Protein AF-A0A0F2S4Q9-F1 (afdb_monomer_lite)

Secondary structure (DSSP, 8-state):
-HHHHTTTT-EEEEE-GGG-EEEEEE-HHHHHHHHHHTT----HHHHHHHHHHHHHHHHHHH--

Radius of gyration: 12.57 Å; chains: 1; bounding box: 30×16×35 Å

Sequence (64 aa):
MRAFLAVCNQWRTVSAGLAGFRVVGLDYTAARAGLRMSGVKVTPALWAEVQVIEGAAVAAMREN

pLDDT: mean 94.47, std 6.87, range [56.06, 98.38]

Foldseek 3Di:
DVLLVLQVPQFDWDQPDVVGIATPFGPVVVSVVSCVVVVHDDDPVNVVVSVVVRVVVSVVRVVD

Structure (mmCIF, N/CA/C/O backbone):
data_AF-A0A0F2S4Q9-F1
#
_entry.id   AF-A0A0F2S4Q9-F1
#
loop_
_atom_site.group_PDB
_atom_site.id
_atom_site.type_symbol
_atom_site.label_atom_id
_atom_site.label_alt_id
_atom_site.label_comp_id
_atom_site.label_asym_id
_atom_site.label_entity_id
_atom_site.label_seq_id
_atom_site.pdbx_PDB_ins_code
_atom_site.Cartn_x
_atom_site.Cartn_y
_atom_site.Cartn_z
_atom_site.occupancy
_atom_site.B_iso_or_equiv
_atom_site.auth_seq_id
_atom_site.auth_comp_id
_atom_site.auth_asym_id
_atom_site.auth_atom_id
_atom_site.pdbx_PDB_model_num
ATOM 1 N N . MET A 1 1 ? -1.236 -7.018 8.661 1.00 64.75 1 MET A N 1
ATOM 2 C CA . MET A 1 1 ? -0.648 -8.031 7.736 1.00 64.75 1 MET A CA 1
ATOM 3 C C . MET A 1 1 ? -1.666 -8.783 6.860 1.00 64.75 1 MET A C 1
ATOM 5 O O . MET A 1 1 ? -1.553 -8.677 5.647 1.00 64.75 1 MET A O 1
ATOM 9 N N . ARG A 1 2 ? -2.677 -9.497 7.402 1.00 86.94 2 ARG A N 1
ATOM 10 C CA . ARG A 1 2 ? -3.672 -10.244 6.580 1.00 86.94 2 ARG A CA 1
ATOM 11 C C . ARG A 1 2 ? -4.404 -9.385 5.532 1.00 86.94 2 ARG A C 1
ATOM 13 O 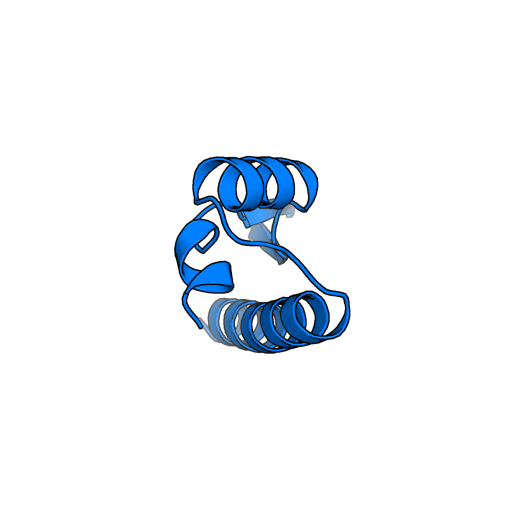O . ARG A 1 2 ? -4.660 -9.867 4.439 1.00 86.94 2 ARG A O 1
ATOM 20 N N . ALA A 1 3 ? -4.694 -8.122 5.853 1.00 95.31 3 ALA A N 1
ATOM 21 C CA . ALA A 1 3 ? -5.347 -7.182 4.940 1.00 95.31 3 ALA A CA 1
ATOM 22 C C . ALA A 1 3 ? -4.524 -6.917 3.667 1.00 95.31 3 ALA A C 1
ATOM 24 O O . ALA A 1 3 ? -5.052 -7.045 2.571 1.00 95.31 3 ALA A O 1
ATOM 25 N N . PHE A 1 4 ? -3.226 -6.617 3.798 1.00 96.94 4 PHE A N 1
ATOM 26 C CA . PHE A 1 4 ? -2.349 -6.398 2.642 1.00 96.94 4 PHE A CA 1
ATOM 27 C C . PHE A 1 4 ? -2.217 -7.665 1.787 1.00 96.94 4 PHE A C 1
ATOM 29 O O . PHE A 1 4 ? -2.331 -7.594 0.570 1.00 96.94 4 PHE A O 1
ATOM 36 N N . LEU A 1 5 ? -2.057 -8.837 2.413 1.00 96.00 5 LEU A N 1
ATOM 37 C CA . LEU A 1 5 ? -1.952 -10.112 1.691 1.00 96.00 5 LEU A CA 1
ATOM 38 C C . LEU A 1 5 ? -3.208 -10.454 0.876 1.00 96.00 5 LEU A C 1
ATOM 40 O O . LEU A 1 5 ? -3.101 -11.124 -0.143 1.00 96.00 5 LEU A O 1
ATOM 44 N N . ALA A 1 6 ? -4.386 -9.974 1.283 1.00 96.56 6 ALA A N 1
ATOM 45 C CA . ALA A 1 6 ? -5.616 -10.163 0.515 1.00 96.56 6 ALA A CA 1
ATOM 46 C C . ALA A 1 6 ? -5.636 -9.372 -0.808 1.00 96.56 6 ALA A C 1
ATOM 48 O O . ALA A 1 6 ? -6.466 -9.652 -1.670 1.00 96.56 6 ALA A O 1
ATOM 49 N N . VAL A 1 7 ? -4.757 -8.375 -0.964 1.00 97.31 7 VAL A N 1
ATOM 50 C CA . VAL A 1 7 ? -4.751 -7.445 -2.105 1.00 97.31 7 VAL A CA 1
ATOM 51 C C . VAL A 1 7 ? -3.365 -7.231 -2.716 1.00 97.31 7 VAL A C 1
ATOM 53 O O . VAL A 1 7 ? -3.221 -6.398 -3.604 1.00 97.31 7 VAL A O 1
ATOM 56 N N . CYS A 1 8 ? -2.344 -7.983 -2.293 1.00 96.69 8 CYS A N 1
ATOM 57 C CA . CYS A 1 8 ? -0.945 -7.777 -2.695 1.00 96.69 8 CYS A CA 1
ATOM 58 C C . CYS A 1 8 ? -0.651 -8.098 -4.170 1.00 96.69 8 CYS A C 1
ATOM 60 O O . CYS A 1 8 ? 0.481 -7.953 -4.622 1.00 96.69 8 CYS A O 1
ATOM 62 N N . ASN A 1 9 ? -1.658 -8.538 -4.922 1.00 94.88 9 ASN A N 1
ATOM 63 C CA . ASN A 1 9 ? -1.613 -8.753 -6.364 1.00 94.88 9 ASN A CA 1
ATOM 64 C C . ASN A 1 9 ? -2.388 -7.686 -7.164 1.00 94.88 9 ASN A C 1
ATOM 66 O O . ASN A 1 9 ? -2.355 -7.715 -8.390 1.00 94.88 9 ASN A O 1
ATOM 70 N N . GLN A 1 10 ? -3.083 -6.753 -6.504 1.00 97.44 10 GLN A N 1
ATOM 71 C CA . GLN A 1 10 ? -3.931 -5.739 -7.140 1.00 97.44 10 GLN A CA 1
ATOM 72 C C . GLN A 1 10 ? -3.153 -4.442 -7.397 1.00 97.44 10 GLN A C 1
ATOM 74 O O . GLN A 1 10 ? -3.457 -3.392 -6.831 1.00 97.44 10 GLN A O 1
ATOM 79 N N . TRP A 1 11 ? -2.113 -4.514 -8.225 1.00 97.56 11 TRP A N 1
ATOM 80 C CA . TRP A 1 11 ? -1.251 -3.368 -8.518 1.00 97.56 11 TRP A CA 1
ATOM 81 C C . TRP A 1 11 ? -1.834 -2.460 -9.595 1.00 97.56 11 TRP A C 1
ATOM 83 O O . TRP A 1 11 ? -2.330 -2.917 -10.624 1.00 97.56 11 TRP A O 1
ATOM 93 N N . ARG A 1 12 ? -1.688 -1.152 -9.393 1.00 97.75 12 ARG A N 1
ATOM 94 C CA . ARG A 1 12 ? -1.850 -0.155 -10.442 1.00 97.75 12 ARG A CA 1
ATOM 95 C C . ARG A 1 12 ? -0.520 0.055 -11.150 1.00 97.75 12 ARG A C 1
ATOM 97 O O . ARG A 1 12 ? 0.483 0.422 -10.532 1.00 97.75 12 ARG A O 1
ATOM 104 N N . THR A 1 13 ? -0.545 -0.116 -12.465 1.00 96.44 13 THR A N 1
ATOM 105 C CA . THR A 1 13 ? 0.592 0.143 -13.345 1.00 96.44 13 THR A CA 1
ATOM 106 C C . THR A 1 13 ? 0.335 1.349 -14.235 1.00 96.44 13 THR A C 1
ATOM 108 O O . THR A 1 13 ? -0.778 1.543 -14.721 1.00 96.44 13 THR A O 1
ATOM 111 N N . VAL A 1 14 ? 1.376 2.131 -14.494 1.00 95.50 14 VAL A N 1
ATOM 112 C CA . VAL A 1 14 ? 1.375 3.199 -15.504 1.00 95.50 14 VAL A CA 1
ATOM 113 C C . VAL A 1 14 ? 2.357 2.853 -16.617 1.00 95.50 14 VAL A C 1
ATOM 115 O O . VAL A 1 14 ? 3.341 2.148 -16.380 1.00 95.50 14 VAL A O 1
ATOM 118 N N . SER A 1 15 ? 2.102 3.357 -17.826 1.00 95.44 15 SER A N 1
ATOM 119 C CA . SER A 1 15 ? 3.092 3.302 -18.904 1.00 95.44 15 SER A CA 1
ATOM 120 C C . SER A 1 15 ? 4.302 4.162 -18.536 1.00 95.44 15 SER A C 1
ATOM 122 O O . SER A 1 15 ? 4.152 5.313 -18.127 1.00 95.44 15 SER A O 1
ATOM 124 N N . ALA A 1 16 ? 5.494 3.597 -18.697 1.00 91.81 16 ALA A N 1
ATOM 125 C CA . ALA A 1 16 ? 6.781 4.277 -18.604 1.00 91.81 16 ALA A CA 1
ATOM 126 C C . ALA A 1 16 ? 7.385 4.519 -20.006 1.00 91.81 16 ALA A C 1
ATOM 128 O O . ALA A 1 16 ? 8.600 4.650 -20.159 1.00 91.81 16 ALA A O 1
ATOM 129 N N . GLY A 1 17 ? 6.544 4.557 -21.047 1.00 92.88 17 GLY A N 1
ATOM 130 C CA . GLY A 1 17 ? 6.986 4.686 -22.435 1.00 92.88 17 GLY A CA 1
ATOM 131 C C . GLY A 1 17 ? 7.781 3.460 -22.887 1.00 92.88 17 GLY A C 1
ATOM 132 O O . GLY A 1 17 ? 7.378 2.326 -22.637 1.00 92.88 17 GLY A O 1
ATOM 133 N N . LEU A 1 18 ? 8.932 3.680 -23.530 1.00 91.50 18 LEU A N 1
ATOM 134 C CA . LEU A 1 18 ? 9.813 2.595 -23.990 1.00 91.50 18 LEU A CA 1
ATOM 135 C C . LEU A 1 18 ? 10.396 1.755 -22.841 1.00 91.50 18 LEU A C 1
ATOM 137 O O . LEU A 1 18 ? 10.830 0.633 -23.076 1.00 91.50 18 LEU A O 1
ATOM 141 N N . ALA A 1 19 ? 10.371 2.264 -21.605 1.00 87.12 19 ALA A N 1
ATOM 142 C CA . ALA A 1 19 ? 10.805 1.532 -20.417 1.00 87.12 19 ALA A CA 1
ATOM 143 C C . ALA A 1 19 ? 9.743 0.545 -19.879 1.00 87.12 19 ALA A C 1
ATOM 145 O O . ALA A 1 19 ? 9.925 -0.026 -18.806 1.00 87.12 19 ALA A O 1
ATOM 146 N N . GLY A 1 20 ? 8.629 0.340 -20.593 1.00 93.06 20 GLY A N 1
ATOM 147 C CA . GLY A 1 20 ? 7.604 -0.646 -20.245 1.00 93.06 20 GLY A CA 1
ATOM 148 C C . GLY A 1 20 ? 6.567 -0.113 -19.258 1.00 93.06 20 GLY A C 1
ATOM 149 O O . GLY A 1 20 ? 6.018 0.971 -19.450 1.00 93.06 20 GLY A O 1
ATOM 150 N N . PHE A 1 21 ? 6.264 -0.883 -18.211 1.00 93.75 21 PHE A N 1
ATOM 151 C CA . PHE A 1 21 ? 5.274 -0.529 -17.191 1.00 93.75 21 PHE A CA 1
ATOM 152 C C . PHE A 1 21 ? 5.928 -0.368 -15.825 1.00 93.75 21 PHE A C 1
ATOM 154 O O . PHE A 1 21 ? 6.843 -1.108 -15.472 1.00 93.75 21 PHE A O 1
ATOM 161 N N . ARG A 1 22 ? 5.415 0.569 -15.025 1.00 94.00 22 ARG A N 1
ATOM 162 C CA . ARG A 1 22 ? 5.851 0.776 -13.642 1.00 94.00 22 ARG A CA 1
ATOM 163 C C . ARG A 1 22 ? 4.682 0.632 -12.682 1.00 94.00 22 ARG A C 1
ATOM 165 O O . ARG A 1 22 ? 3.625 1.222 -12.905 1.00 94.00 22 ARG A O 1
ATOM 172 N N . VAL A 1 23 ? 4.902 -0.081 -11.582 1.00 96.12 23 VAL A N 1
ATOM 173 C CA . VAL A 1 23 ? 3.976 -0.113 -10.444 1.00 96.12 23 VAL A CA 1
ATOM 174 C C . VAL A 1 23 ? 4.057 1.210 -9.677 1.00 96.12 23 VAL A C 1
ATOM 176 O O . VAL A 1 23 ? 5.141 1.665 -9.304 1.00 96.12 23 VAL A O 1
ATOM 179 N N . VAL A 1 24 ? 2.907 1.843 -9.443 1.00 95.94 24 VAL A N 1
ATOM 180 C CA . VAL A 1 24 ? 2.818 3.123 -8.707 1.00 95.94 24 VAL A CA 1
ATOM 181 C C . VAL A 1 24 ? 2.140 3.000 -7.345 1.00 95.94 24 VAL A C 1
ATOM 183 O O . VAL A 1 24 ? 2.175 3.952 -6.574 1.00 95.94 24 VAL A O 1
ATOM 186 N N . GLY A 1 25 ? 1.553 1.842 -7.052 1.00 97.75 25 GLY A N 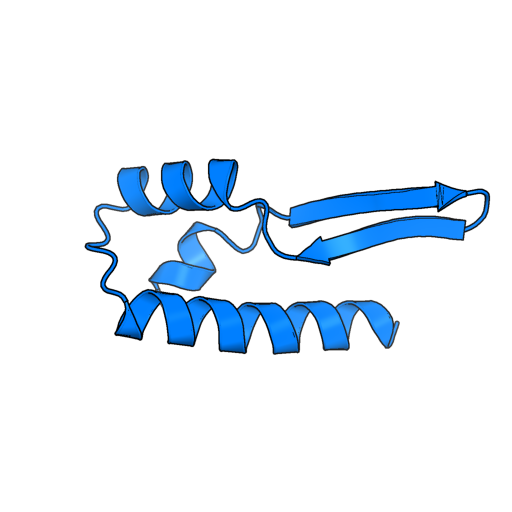1
ATOM 187 C CA . GLY A 1 25 ? 0.787 1.568 -5.839 1.00 97.75 25 GLY A CA 1
ATOM 188 C C . GLY A 1 25 ? -0.277 0.509 -6.097 1.00 97.75 25 GLY A C 1
ATOM 189 O O . GLY A 1 25 ? -0.404 0.006 -7.216 1.00 97.75 25 GLY A O 1
ATOM 190 N N . LEU A 1 26 ? -1.048 0.168 -5.075 1.00 98.31 26 LEU A N 1
ATOM 191 C CA . LEU A 1 26 ? -2.240 -0.655 -5.198 1.00 98.31 26 LEU A CA 1
ATOM 192 C C . LEU A 1 26 ? -3.318 0.104 -5.974 1.00 98.31 26 LEU A C 1
ATOM 194 O O . LEU A 1 26 ? -3.518 1.312 -5.822 1.00 98.31 26 LEU A O 1
ATOM 198 N N . ASP A 1 27 ? -4.086 -0.625 -6.773 1.00 98.38 27 ASP A N 1
ATOM 199 C CA . ASP A 1 27 ? -5.351 -0.105 -7.255 1.00 98.38 27 ASP A CA 1
ATOM 200 C C . ASP A 1 27 ? -6.349 -0.102 -6.091 1.00 98.38 27 ASP A C 1
ATOM 202 O O . ASP A 1 27 ? -6.870 -1.141 -5.693 1.00 98.38 27 ASP A O 1
ATOM 206 N N . TYR A 1 28 ? -6.624 1.070 -5.520 1.00 97.44 28 TYR A N 1
ATOM 207 C CA . TYR A 1 28 ? -7.504 1.178 -4.352 1.00 97.44 28 TYR A CA 1
ATOM 208 C C . TYR A 1 28 ? -8.958 0.772 -4.624 1.00 97.44 28 TYR A C 1
ATOM 210 O O . TYR A 1 28 ? -9.673 0.425 -3.681 1.00 97.44 28 TYR A O 1
ATOM 218 N N . THR A 1 29 ? -9.407 0.760 -5.881 1.00 97.81 29 THR A N 1
ATOM 219 C CA . THR A 1 29 ? -10.735 0.246 -6.237 1.00 97.81 29 THR A CA 1
ATOM 220 C C . THR A 1 29 ? -10.743 -1.278 -6.166 1.00 97.81 29 THR A C 1
ATOM 222 O O . THR A 1 29 ? -11.605 -1.857 -5.500 1.00 97.81 29 THR A O 1
ATOM 225 N N . ALA A 1 30 ? -9.751 -1.932 -6.774 1.00 97.62 30 ALA A N 1
ATOM 226 C CA . ALA A 1 30 ? -9.611 -3.386 -6.715 1.00 97.62 30 ALA A CA 1
ATOM 227 C C . ALA A 1 30 ? -9.279 -3.874 -5.293 1.00 97.62 30 ALA A C 1
ATOM 229 O O . ALA A 1 30 ? -9.886 -4.826 -4.801 1.00 97.62 30 ALA A O 1
ATOM 230 N N . ALA A 1 31 ? -8.400 -3.169 -4.577 1.00 97.50 31 ALA A N 1
ATOM 231 C CA . ALA A 1 31 ? -8.054 -3.475 -3.193 1.00 97.50 31 ALA A CA 1
ATOM 232 C C . ALA A 1 31 ? -9.273 -3.359 -2.265 1.00 97.50 31 ALA A C 1
ATOM 234 O O . ALA A 1 31 ? -9.500 -4.225 -1.421 1.00 97.50 31 ALA A O 1
ATOM 235 N N . ARG A 1 32 ? -10.127 -2.343 -2.453 1.00 96.31 32 ARG A N 1
ATOM 236 C CA . ARG A 1 32 ? -11.393 -2.232 -1.712 1.00 96.31 32 ARG A CA 1
ATOM 237 C C . ARG A 1 32 ? -12.302 -3.438 -1.958 1.00 96.31 32 ARG A C 1
ATOM 239 O O . ARG A 1 32 ? -12.920 -3.925 -1.010 1.00 96.31 32 ARG A O 1
ATOM 246 N N . ALA A 1 33 ? -12.389 -3.927 -3.196 1.00 96.88 33 ALA A N 1
ATOM 247 C CA . ALA A 1 33 ? -13.170 -5.120 -3.515 1.00 96.88 33 ALA A CA 1
ATOM 248 C C . ALA A 1 33 ? -12.589 -6.382 -2.852 1.00 96.88 33 ALA A C 1
AT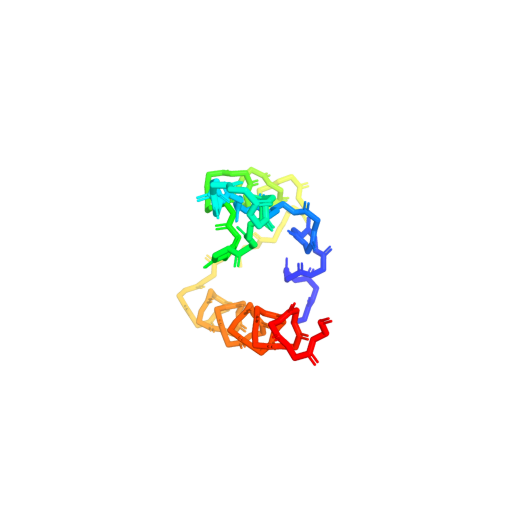OM 250 O O . ALA A 1 33 ? -13.339 -7.117 -2.209 1.00 96.88 33 ALA A O 1
ATOM 251 N N . GLY A 1 34 ? -11.269 -6.584 -2.931 1.00 96.31 34 GLY A N 1
ATOM 252 C CA . GLY A 1 34 ? -10.580 -7.716 -2.302 1.00 96.31 34 GLY A CA 1
ATOM 253 C C . GLY A 1 34 ? -10.723 -7.732 -0.777 1.00 96.31 34 GLY A C 1
ATOM 254 O O . GLY A 1 34 ? -11.111 -8.750 -0.209 1.00 96.31 34 GLY A O 1
ATOM 255 N N . LEU A 1 35 ? -10.530 -6.585 -0.116 1.00 96.19 35 LEU A N 1
ATOM 256 C CA . LEU A 1 35 ? -10.701 -6.448 1.339 1.00 96.19 35 LEU A CA 1
ATOM 257 C C . LEU A 1 35 ? -12.141 -6.718 1.790 1.00 96.19 35 LEU A C 1
ATOM 259 O O . LEU A 1 35 ? -12.370 -7.318 2.843 1.00 96.19 35 LEU A O 1
ATOM 263 N N . ARG A 1 36 ? -13.125 -6.302 0.981 1.00 95.81 36 ARG A N 1
ATOM 264 C CA . ARG A 1 36 ? -14.5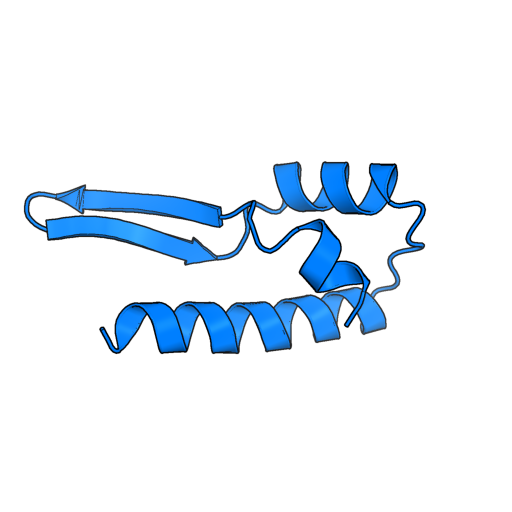35 -6.620 1.227 1.00 95.81 36 ARG A CA 1
ATOM 265 C C . ARG A 1 36 ? -14.788 -8.123 1.104 1.00 95.81 36 ARG A C 1
ATOM 267 O O . ARG A 1 36 ? -15.439 -8.691 1.974 1.00 95.81 36 ARG A O 1
ATOM 274 N N . MET A 1 37 ? -14.272 -8.765 0.054 1.00 96.50 37 MET A N 1
ATOM 275 C CA . MET A 1 37 ? -14.428 -10.210 -0.161 1.00 96.50 37 MET A CA 1
ATOM 276 C C . MET A 1 37 ? -13.720 -11.049 0.905 1.00 96.50 37 MET A C 1
ATOM 278 O O . MET A 1 37 ? -14.212 -12.113 1.262 1.00 96.50 37 MET A O 1
ATOM 282 N N . SER A 1 38 ? -12.607 -10.564 1.460 1.00 95.38 38 SER A N 1
ATOM 283 C CA . SER A 1 38 ? -11.883 -11.258 2.527 1.00 95.38 38 SER A CA 1
ATOM 284 C C . SER A 1 38 ? -12.552 -11.145 3.904 1.00 95.38 38 SER A C 1
ATOM 286 O O . SER A 1 38 ? -11.997 -11.634 4.885 1.00 95.38 38 SER A O 1
ATOM 288 N N . GLY A 1 39 ? -13.690 -10.446 4.016 1.00 94.62 39 GLY A N 1
ATOM 289 C CA . GLY A 1 39 ? -14.383 -10.214 5.288 1.00 94.62 39 GLY A CA 1
ATOM 290 C C . GLY A 1 39 ? -13.595 -9.345 6.277 1.00 94.62 39 GLY A C 1
ATOM 291 O O . GLY A 1 39 ? -13.897 -9.330 7.470 1.00 94.62 39 GLY A O 1
ATOM 292 N N . VAL A 1 40 ? -12.569 -8.623 5.811 1.00 92.69 40 VAL A N 1
ATOM 293 C CA . VAL A 1 40 ? -11.727 -7.793 6.678 1.00 92.69 40 VAL A CA 1
ATOM 294 C C . VAL A 1 40 ? -12.444 -6.476 6.945 1.00 92.69 40 VAL A C 1
ATOM 296 O O . VAL A 1 40 ? -12.718 -5.699 6.031 1.00 92.69 40 VAL A O 1
ATOM 299 N N . LYS A 1 41 ? -12.709 -6.180 8.221 1.00 94.12 41 LYS A N 1
ATOM 300 C CA . LYS A 1 41 ? -13.199 -4.860 8.628 1.00 94.12 41 LYS A CA 1
ATOM 301 C C . LYS A 1 41 ? -12.055 -3.849 8.555 1.00 94.12 41 LYS A C 1
ATOM 303 O O . LYS A 1 41 ? -11.196 -3.807 9.432 1.00 94.12 41 LYS A O 1
ATOM 308 N N . VAL A 1 42 ? -12.053 -3.032 7.507 1.00 95.06 42 VAL A N 1
ATOM 309 C CA . VAL A 1 42 ? -11.043 -1.986 7.308 1.00 95.06 42 VAL A CA 1
ATOM 310 C C . VAL A 1 42 ? -11.333 -0.802 8.230 1.00 95.06 42 VAL A C 1
ATOM 312 O O . VAL A 1 42 ? -12.372 -0.155 8.115 1.00 95.06 42 VAL A O 1
ATOM 315 N N . THR A 1 43 ? -10.407 -0.519 9.144 1.00 97.06 43 THR A N 1
ATOM 316 C CA . THR A 1 43 ? -10.379 0.711 9.949 1.00 97.06 43 THR A CA 1
ATOM 317 C C . THR A 1 43 ? -9.356 1.691 9.363 1.00 97.06 43 THR A C 1
ATOM 319 O O . THR A 1 43 ? -8.466 1.256 8.630 1.00 97.06 43 THR A O 1
ATOM 322 N N . PRO A 1 44 ? -9.415 2.996 9.694 1.00 97.38 44 PRO A N 1
ATOM 323 C CA . PRO A 1 44 ? -8.396 3.952 9.253 1.00 97.38 44 PRO A CA 1
ATOM 324 C C . PRO A 1 44 ? -6.972 3.556 9.667 1.00 97.38 44 PRO A C 1
ATOM 326 O O . PRO A 1 44 ? -6.053 3.662 8.865 1.00 97.38 44 PRO A O 1
ATOM 329 N N . ALA A 1 45 ? -6.798 3.029 10.884 1.00 97.56 45 ALA A N 1
ATOM 330 C CA . ALA A 1 45 ? -5.502 2.552 11.367 1.00 97.56 45 ALA A CA 1
ATOM 331 C C . ALA A 1 45 ? -4.994 1.343 10.561 1.00 97.56 45 ALA A C 1
ATOM 333 O O . ALA A 1 45 ? -3.856 1.343 10.101 1.00 97.56 45 ALA A O 1
ATOM 334 N N . LEU A 1 46 ? -5.857 0.350 10.305 1.00 96.56 46 LEU A N 1
ATOM 335 C CA . LEU A 1 46 ? -5.493 -0.807 9.481 1.00 96.56 46 LEU A CA 1
ATOM 336 C C . LEU A 1 46 ? -5.185 -0.398 8.036 1.00 96.56 46 LEU A C 1
ATOM 338 O O . LEU A 1 46 ? -4.307 -0.976 7.401 1.00 96.56 46 LEU A O 1
ATOM 342 N N . TRP A 1 47 ? -5.905 0.591 7.506 1.00 97.25 47 TRP A N 1
ATOM 343 C CA . TRP A 1 47 ? -5.622 1.132 6.183 1.00 97.25 47 TRP A CA 1
ATOM 344 C C . TRP A 1 47 ? -4.255 1.821 6.134 1.00 97.25 47 TRP A C 1
ATOM 346 O O . TRP A 1 47 ? -3.488 1.560 5.213 1.00 97.25 47 TRP A O 1
ATOM 356 N N . ALA A 1 48 ? -3.901 2.607 7.153 1.00 98.00 48 ALA A N 1
ATOM 357 C CA . ALA A 1 48 ? -2.575 3.211 7.253 1.00 98.00 48 ALA A CA 1
ATOM 358 C C . ALA A 1 48 ? -1.458 2.148 7.284 1.00 98.00 48 ALA A C 1
ATOM 360 O O . ALA A 1 48 ? -0.460 2.292 6.583 1.00 98.00 48 ALA A O 1
ATOM 361 N N . GLU A 1 49 ? -1.641 1.037 8.007 1.00 97.81 49 GLU A N 1
ATOM 362 C CA . GLU A 1 49 ? -0.691 -0.089 7.976 1.00 97.81 49 GLU A CA 1
ATOM 363 C C . GLU A 1 49 ? -0.555 -0.712 6.577 1.00 97.81 49 GLU A C 1
ATOM 365 O O . GLU A 1 49 ? 0.551 -1.047 6.152 1.00 97.81 49 GLU A O 1
ATOM 370 N N . VAL A 1 50 ? -1.666 -0.865 5.844 1.00 97.62 50 VAL A N 1
ATOM 371 C CA . VAL A 1 50 ? -1.643 -1.350 4.452 1.00 97.62 50 VAL A CA 1
ATOM 372 C C . VAL A 1 50 ? -0.819 -0.410 3.573 1.00 97.62 50 VAL A C 1
ATOM 374 O O . VAL A 1 50 ? 0.004 -0.893 2.799 1.00 97.62 50 VAL A O 1
ATOM 377 N N . GLN A 1 51 ? -0.984 0.905 3.732 1.00 97.62 51 GLN A N 1
ATOM 378 C CA . GLN A 1 51 ? -0.247 1.914 2.964 1.00 97.62 51 GLN A CA 1
ATOM 379 C C . GLN A 1 51 ? 1.253 1.937 3.294 1.00 97.62 51 GLN A C 1
ATOM 381 O O . GLN A 1 51 ? 2.074 2.155 2.405 1.00 97.62 51 GLN A O 1
ATOM 386 N N . VAL A 1 52 ? 1.637 1.657 4.545 1.00 98.31 52 VAL A N 1
ATOM 387 C CA . VAL A 1 52 ? 3.053 1.506 4.926 1.00 98.31 52 VAL A CA 1
ATOM 388 C C . VAL A 1 52 ? 3.689 0.314 4.202 1.00 98.31 52 VAL A C 1
ATOM 390 O O . VAL A 1 52 ? 4.766 0.452 3.622 1.00 98.31 52 VAL A O 1
ATOM 393 N N . ILE A 1 53 ? 3.015 -0.843 4.183 1.00 97.94 53 ILE A N 1
ATOM 394 C CA . ILE A 1 53 ? 3.518 -2.040 3.486 1.00 97.94 53 ILE A CA 1
ATOM 395 C C . ILE A 1 53 ? 3.538 -1.818 1.966 1.00 97.94 53 ILE A C 1
ATOM 397 O O . ILE A 1 53 ? 4.510 -2.180 1.308 1.00 97.94 53 ILE A O 1
ATOM 401 N N . GLU A 1 54 ? 2.494 -1.194 1.412 1.00 98.00 54 GLU A N 1
ATOM 402 C CA . GLU A 1 54 ? 2.430 -0.786 0.005 1.00 98.00 54 GLU A CA 1
ATOM 403 C C . GLU A 1 54 ? 3.636 0.078 -0.378 1.00 98.00 54 GLU A C 1
ATOM 405 O O . GLU A 1 54 ? 4.304 -0.223 -1.364 1.00 98.00 54 GLU A O 1
ATOM 410 N N . GLY A 1 55 ? 3.948 1.111 0.411 1.00 97.75 55 GLY A N 1
ATOM 411 C CA . GLY A 1 55 ? 5.083 1.995 0.153 1.00 97.75 55 GLY A CA 1
ATOM 412 C C . GLY A 1 55 ? 6.416 1.247 0.114 1.00 97.75 55 GLY A C 1
ATOM 413 O O . GLY A 1 55 ? 7.198 1.440 -0.818 1.00 97.75 55 GLY A O 1
ATOM 414 N N . ALA A 1 56 ? 6.647 0.345 1.073 1.00 97.19 56 ALA A N 1
ATOM 415 C CA . ALA A 1 56 ? 7.847 -0.492 1.102 1.00 97.19 56 ALA A CA 1
ATOM 416 C C . ALA A 1 56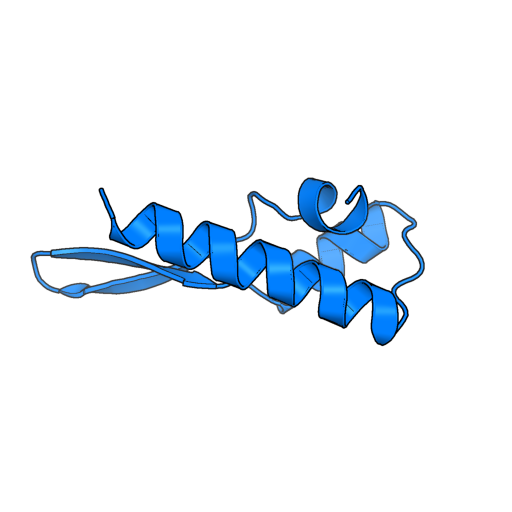 ? 7.922 -1.451 -0.102 1.00 97.19 56 ALA A C 1
ATOM 418 O O . ALA A 1 56 ? 8.978 -1.592 -0.715 1.00 97.19 56 ALA A O 1
ATOM 419 N N . ALA A 1 57 ? 6.801 -2.069 -0.486 1.00 96.56 57 ALA A N 1
ATOM 420 C CA . ALA A 1 57 ? 6.740 -2.956 -1.646 1.00 96.56 57 ALA A CA 1
ATOM 421 C C . ALA A 1 57 ? 7.004 -2.205 -2.963 1.00 96.56 57 ALA A C 1
ATOM 423 O O . ALA A 1 57 ? 7.774 -2.675 -3.797 1.00 96.56 57 ALA A O 1
ATOM 424 N N . VAL A 1 58 ? 6.415 -1.016 -3.136 1.00 96.81 58 VAL A N 1
ATOM 425 C CA . VAL A 1 58 ? 6.654 -0.161 -4.309 1.00 96.81 58 VAL A CA 1
ATOM 426 C C . VAL A 1 58 ? 8.112 0.296 -4.373 1.00 96.81 58 VAL A C 1
ATOM 428 O O . VAL A 1 58 ? 8.666 0.363 -5.469 1.00 96.81 58 VAL A O 1
ATOM 431 N N . ALA A 1 59 ? 8.741 0.607 -3.235 1.00 96.38 59 ALA A N 1
ATOM 432 C CA . ALA A 1 59 ? 10.164 0.940 -3.186 1.00 96.38 59 ALA A CA 1
ATOM 433 C C . ALA A 1 59 ? 11.030 -0.244 -3.648 1.00 96.38 59 ALA A C 1
ATOM 435 O O . ALA A 1 59 ? 11.803 -0.088 -4.589 1.00 96.38 59 ALA A O 1
ATOM 436 N N . ALA A 1 60 ? 10.801 -1.442 -3.103 1.00 95.50 60 ALA A N 1
ATOM 437 C CA . ALA A 1 60 ? 11.539 -2.651 -3.482 1.00 95.50 60 ALA A CA 1
ATOM 438 C C . ALA A 1 60 ? 11.392 -3.015 -4.975 1.00 95.50 60 ALA A C 1
ATOM 440 O O . ALA A 1 60 ? 12.338 -3.477 -5.610 1.00 95.50 60 ALA A O 1
ATOM 441 N N . MET A 1 61 ? 10.219 -2.774 -5.574 1.00 92.56 61 MET A N 1
ATOM 442 C CA . MET A 1 61 ? 9.996 -2.987 -7.014 1.00 92.56 61 MET A CA 1
ATOM 443 C C . MET A 1 61 ? 10.761 -2.005 -7.910 1.00 92.56 61 MET A C 1
ATOM 445 O O . MET A 1 61 ? 10.904 -2.271 -9.098 1.00 92.56 61 MET A O 1
ATOM 449 N N . ARG A 1 62 ? 11.204 -0.858 -7.382 1.00 87.56 62 ARG A N 1
ATOM 450 C CA . ARG A 1 62 ? 11.994 0.139 -8.128 1.00 87.56 62 ARG A CA 1
ATOM 451 C C . ARG A 1 62 ? 13.498 -0.104 -8.041 1.00 87.56 62 ARG A C 1
ATOM 453 O O . ARG A 1 62 ? 14.238 0.509 -8.800 1.00 87.56 62 ARG A O 1
ATOM 460 N N . GLU A 1 63 ? 13.930 -0.924 -7.090 1.00 82.12 63 GLU A N 1
ATOM 461 C CA . GLU A 1 63 ? 15.339 -1.245 -6.837 1.00 82.12 63 GLU A CA 1
ATOM 462 C C . GLU A 1 63 ? 15.862 -2.397 -7.718 1.00 82.12 63 GLU A C 1
ATOM 464 O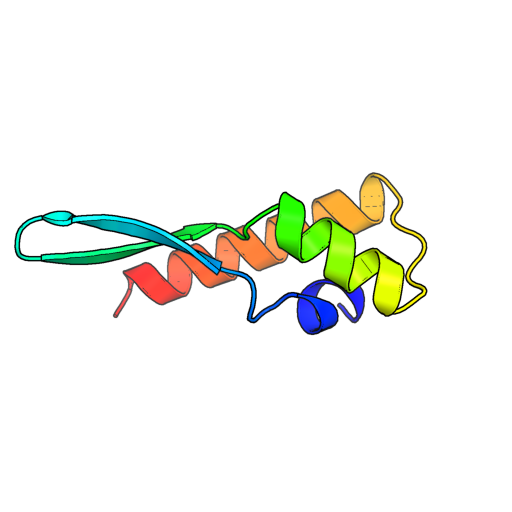 O . GLU A 1 63 ? 17.051 -2.701 -7.666 1.00 82.12 63 GLU A O 1
ATOM 469 N N . ASN A 1 64 ? 14.998 -3.008 -8.539 1.00 56.06 64 ASN A N 1
ATOM 470 C CA . ASN A 1 64 ? 15.328 -4.041 -9.531 1.00 56.06 64 ASN A CA 1
ATOM 471 C C . ASN A 1 64 ? 15.097 -3.531 -10.957 1.00 56.06 64 ASN A C 1
ATOM 473 O O . ASN A 1 64 ? 15.742 -4.083 -11.875 1.00 56.06 64 ASN A O 1
#